Protein AF-G4ZWC6-F1 (afdb_monomer_lite)

Structure (mmCIF, N/CA/C/O backbone):
data_AF-G4ZWC6-F1
#
_entry.id   AF-G4ZWC6-F1
#
loop_
_atom_site.group_PDB
_atom_site.id
_atom_site.type_symbol
_atom_site.label_atom_id
_atom_site.label_alt_id
_atom_site.label_comp_id
_atom_site.label_asym_id
_atom_site.label_entity_id
_atom_site.label_seq_id
_atom_site.pdbx_PDB_ins_code
_atom_site.Cartn_x
_atom_site.Cartn_y
_atom_site.Cartn_z
_atom_site.occupancy
_atom_site.B_iso_or_equiv
_atom_site.auth_seq_id
_atom_site.auth_comp_id
_atom_site.auth_asym_id
_atom_site.auth_atom_id
_atom_site.pdbx_PDB_model_num
ATOM 1 N N . LEU A 1 1 ? -6.795 4.970 -12.046 1.00 51.91 1 LEU A N 1
ATOM 2 C CA . LEU A 1 1 ? -5.433 4.380 -11.989 1.00 51.91 1 LEU A CA 1
ATOM 3 C C . LEU A 1 1 ? -5.396 2.883 -12.303 1.00 51.91 1 LEU A C 1
ATOM 5 O O . LEU A 1 1 ? -4.451 2.471 -12.950 1.00 51.91 1 LEU A O 1
ATOM 9 N N . LEU A 1 2 ? -6.388 2.069 -11.909 1.00 61.22 2 LEU A N 1
ATOM 10 C CA . L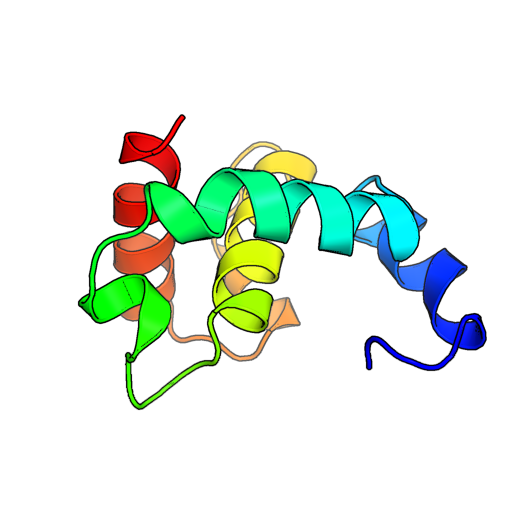EU A 1 2 ? -6.328 0.600 -12.052 1.00 61.22 2 LEU A CA 1
ATOM 11 C C . LEU A 1 2 ? -6.898 0.012 -13.363 1.00 61.22 2 LEU A C 1
ATOM 13 O O . LEU A 1 2 ? -6.899 -1.205 -13.531 1.00 61.22 2 LEU A O 1
ATOM 17 N N . THR A 1 3 ? -7.425 0.827 -14.276 1.00 62.03 3 THR A N 1
ATOM 18 C CA . THR A 1 3 ? -8.101 0.357 -15.507 1.00 62.03 3 THR A CA 1
ATOM 19 C C . THR A 1 3 ? -7.286 0.562 -16.780 1.00 6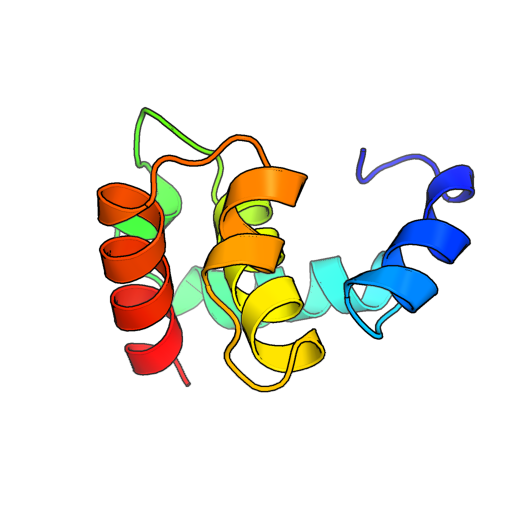2.03 3 THR A C 1
ATOM 21 O O . THR A 1 3 ? -7.555 -0.094 -17.778 1.00 62.03 3 THR A O 1
ATOM 24 N N . SER A 1 4 ? -6.282 1.439 -16.747 1.00 73.38 4 SER A N 1
ATOM 25 C CA . SER A 1 4 ? -5.387 1.679 -17.878 1.00 73.38 4 SER A CA 1
ATOM 26 C C . SER A 1 4 ? -4.076 0.937 -17.659 1.00 73.38 4 SER A C 1
ATOM 28 O O . SER A 1 4 ? -3.382 1.191 -16.671 1.00 73.38 4 SER A O 1
ATOM 30 N N . THR A 1 5 ? -3.732 0.050 -18.592 1.00 74.62 5 THR A N 1
ATOM 31 C CA . THR A 1 5 ? -2.468 -0.704 -18.594 1.00 74.62 5 THR A CA 1
ATOM 32 C C . THR A 1 5 ? -1.253 0.180 -18.859 1.00 74.62 5 THR A C 1
ATOM 34 O O . THR A 1 5 ? -0.128 -0.227 -18.595 1.00 74.62 5 THR A O 1
ATOM 37 N N . ARG A 1 6 ? -1.462 1.428 -19.298 1.00 79.31 6 ARG A N 1
ATOM 38 C CA . ARG A 1 6 ? -0.399 2.425 -19.491 1.00 79.31 6 ARG A CA 1
ATOM 39 C C . ARG A 1 6 ? 0.405 2.697 -18.214 1.00 79.31 6 ARG A C 1
ATOM 41 O O . ARG A 1 6 ? 1.533 3.163 -18.297 1.00 79.31 6 ARG A O 1
ATOM 48 N N . TYR A 1 7 ? -0.166 2.406 -17.046 1.00 82.50 7 TYR A N 1
ATOM 49 C CA . TYR A 1 7 ? 0.503 2.595 -15.762 1.00 82.50 7 TYR A CA 1
ATOM 50 C C . TYR A 1 7 ? 1.312 1.378 -15.302 1.00 82.50 7 TYR A C 1
ATOM 52 O O . TYR A 1 7 ? 1.951 1.467 -14.263 1.00 82.50 7 TYR A O 1
ATOM 60 N N . ASP A 1 8 ? 1.322 0.259 -16.033 1.00 89.62 8 ASP A N 1
ATOM 61 C CA . ASP A 1 8 ? 1.979 -0.977 -15.579 1.00 89.62 8 ASP A CA 1
ATOM 62 C C . ASP A 1 8 ? 3.484 -0.791 -15.309 1.00 89.62 8 ASP A C 1
ATOM 64 O O . ASP A 1 8 ? 3.996 -1.307 -14.319 1.00 89.62 8 ASP A O 1
ATOM 68 N N . ALA A 1 9 ? 4.162 0.043 -16.107 1.00 90.75 9 ALA A N 1
ATOM 69 C CA . ALA A 1 9 ? 5.555 0.429 -15.868 1.00 90.75 9 ALA A CA 1
ATOM 70 C C . ALA A 1 9 ? 5.749 1.061 -14.479 1.00 90.75 9 ALA A C 1
ATOM 72 O O . ALA A 1 9 ? 6.618 0.637 -13.723 1.00 90.75 9 ALA A O 1
ATOM 73 N N . TRP A 1 10 ? 4.864 1.985 -14.091 1.00 90.19 10 TRP A N 1
ATOM 74 C CA . TRP A 1 10 ? 4.909 2.612 -12.770 1.00 90.19 10 TRP A CA 1
ATOM 75 C C . TRP A 1 10 ? 4.725 1.585 -11.646 1.00 90.19 10 TRP A C 1
ATOM 77 O O . TRP A 1 10 ? 5.416 1.656 -10.631 1.00 90.19 10 TRP A O 1
ATOM 87 N N . PHE A 1 11 ? 3.824 0.611 -11.821 1.00 92.25 11 PHE A N 1
ATOM 88 C CA . PHE A 1 11 ? 3.613 -0.457 -10.836 1.00 92.25 11 PHE A CA 1
ATOM 89 C C . PHE A 1 11 ? 4.868 -1.326 -10.677 1.00 92.25 11 PHE A C 1
ATOM 91 O O . PHE A 1 11 ? 5.258 -1.618 -9.545 1.00 92.25 11 PHE A O 1
ATOM 98 N N . HIS A 1 12 ? 5.542 -1.684 -11.773 1.00 92.62 12 HIS A N 1
ATOM 99 C CA . HIS A 1 12 ? 6.797 -2.432 -11.695 1.00 92.62 12 HIS A CA 1
ATOM 100 C C . HIS A 1 12 ? 7.905 -1.628 -11.014 1.00 92.62 12 HIS A C 1
ATOM 102 O O . HIS A 1 12 ? 8.550 -2.144 -10.103 1.00 92.62 12 HIS A O 1
ATOM 108 N N . GLU A 1 13 ? 8.088 -0.370 -11.411 1.00 90.81 13 GLU A N 1
ATOM 109 C CA . GLU A 1 13 ? 9.134 0.505 -10.877 1.00 90.81 13 GLU A CA 1
ATOM 110 C C . GLU A 1 13 ? 8.953 0.790 -9.381 1.00 90.81 13 GLU A C 1
ATOM 112 O O . GLU A 1 13 ? 9.925 0.783 -8.631 1.00 90.81 13 GLU A O 1
ATOM 117 N N . ASN A 1 14 ? 7.713 1.014 -8.932 1.00 89.56 14 ASN A N 1
ATOM 118 C CA . ASN A 1 14 ? 7.446 1.517 -7.583 1.00 89.56 14 ASN A CA 1
ATOM 119 C C . ASN A 1 14 ? 6.963 0.428 -6.619 1.00 89.56 14 ASN A C 1
ATOM 121 O O . ASN A 1 14 ? 7.332 0.429 -5.449 1.00 89.56 14 ASN A O 1
ATOM 125 N N . LEU A 1 15 ? 6.133 -0.508 -7.087 1.00 91.94 15 LEU A N 1
ATOM 126 C CA . LEU A 1 15 ? 5.501 -1.534 -6.246 1.00 91.94 15 LEU A CA 1
ATOM 127 C C . LEU A 1 15 ? 6.092 -2.931 -6.456 1.00 91.94 15 LEU A C 1
ATOM 129 O O . LEU A 1 15 ? 5.632 -3.881 -5.822 1.00 91.94 15 LEU A O 1
ATOM 133 N N . ARG A 1 16 ? 7.070 -3.076 -7.365 1.00 92.44 16 ARG A N 1
ATOM 134 C CA . ARG A 1 16 ? 7.715 -4.350 -7.730 1.00 92.44 16 ARG A CA 1
ATOM 135 C C . ARG A 1 16 ? 6.726 -5.434 -8.186 1.00 92.44 16 ARG A C 1
ATOM 137 O O . ARG A 1 16 ? 6.975 -6.627 -8.024 1.00 92.44 16 ARG A O 1
ATOM 144 N N . CYS A 1 17 ? 5.589 -5.038 -8.758 1.00 94.19 17 CYS A N 1
ATOM 145 C CA . CYS A 1 17 ? 4.581 -5.953 -9.296 1.00 94.19 17 CYS A CA 1
ATOM 146 C C . CYS A 1 17 ? 3.841 -5.322 -10.480 1.00 94.19 17 CYS A C 1
ATOM 148 O O . CYS A 1 17 ? 3.892 -4.115 -10.658 1.00 94.19 17 CYS A O 1
ATOM 150 N N . SER A 1 18 ? 3.146 -6.124 -11.288 1.00 94.19 18 SER A N 1
ATOM 151 C CA . SER A 1 18 ? 2.269 -5.597 -12.341 1.00 94.19 18 SER A CA 1
ATOM 152 C C . SER A 1 18 ? 0.953 -5.081 -11.757 1.00 94.19 18 SER A C 1
ATOM 154 O O . SER A 1 18 ? 0.517 -5.501 -10.681 1.00 94.19 18 SER A O 1
ATOM 156 N N . GLN A 1 19 ? 0.233 -4.255 -12.512 1.00 92.88 19 GLN A N 1
ATOM 157 C CA . GLN A 1 19 ? -1.108 -3.787 -12.154 1.00 92.88 19 GLN A CA 1
ATOM 158 C C . GLN A 1 19 ? -2.098 -4.953 -11.981 1.00 92.88 19 GLN A C 1
ATOM 160 O O . GLN A 1 19 ? -2.998 -4.900 -11.139 1.00 92.88 19 GLN A O 1
ATOM 165 N N . ARG A 1 20 ? -1.932 -6.036 -12.755 1.00 93.56 20 ARG A N 1
ATOM 166 C CA . ARG A 1 20 ? -2.722 -7.270 -12.600 1.00 93.56 20 ARG A CA 1
ATOM 167 C C . ARG A 1 20 ? -2.440 -7.938 -11.256 1.00 93.56 20 ARG A C 1
ATOM 169 O O . ARG A 1 20 ? -3.380 -8.304 -10.555 1.00 93.56 20 ARG A O 1
ATOM 176 N N . ASN A 1 21 ? -1.166 -8.102 -10.906 1.00 94.94 21 ASN A N 1
ATOM 177 C CA . ASN A 1 21 ? -0.785 -8.746 -9.652 1.00 94.94 21 ASN A CA 1
ATOM 178 C C . ASN A 1 21 ? -1.172 -7.888 -8.448 1.00 94.94 21 ASN A C 1
ATOM 180 O O . ASN A 1 21 ? -1.661 -8.433 -7.467 1.00 94.94 21 ASN A O 1
ATOM 184 N N . PHE A 1 22 ? -1.081 -6.564 -8.557 1.00 95.19 22 PHE A N 1
ATOM 185 C CA . PHE A 1 22 ? -1.593 -5.649 -7.543 1.00 95.19 22 PHE A CA 1
ATOM 186 C C . PHE A 1 22 ? -3.074 -5.904 -7.218 1.00 95.19 22 PHE A C 1
ATOM 188 O O . PHE A 1 22 ? -3.442 -6.008 -6.050 1.00 95.19 22 PHE A O 1
ATOM 195 N N . LYS A 1 23 ? -3.932 -6.069 -8.236 1.00 94.19 23 LYS A N 1
ATOM 196 C CA . LYS A 1 23 ? -5.354 -6.396 -8.019 1.00 94.19 23 LYS A CA 1
ATOM 197 C C . LYS A 1 23 ? -5.537 -7.741 -7.320 1.00 94.19 23 LYS A C 1
ATOM 199 O O . LYS A 1 23 ? -6.290 -7.814 -6.356 1.00 94.19 23 LYS A O 1
ATOM 204 N N . ARG A 1 24 ? -4.805 -8.771 -7.759 1.00 95.38 24 ARG A N 1
ATOM 205 C CA . ARG A 1 24 ? -4.837 -10.108 -7.140 1.00 95.38 24 ARG A CA 1
ATOM 206 C C . ARG A 1 24 ? -4.402 -10.077 -5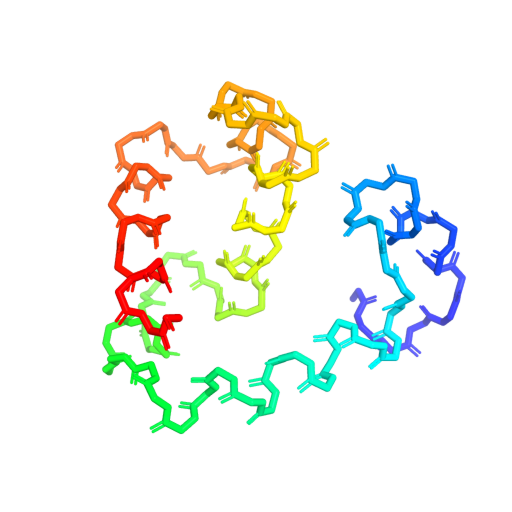.677 1.00 95.38 24 ARG A C 1
ATOM 208 O O . ARG A 1 24 ? -5.025 -10.719 -4.843 1.00 95.38 24 ARG A O 1
ATOM 215 N N . ILE A 1 25 ? -3.373 -9.296 -5.348 1.00 94.50 25 ILE A N 1
ATOM 216 C CA . ILE A 1 25 ? -2.969 -9.065 -3.955 1.00 94.50 25 ILE A CA 1
ATOM 217 C C . ILE A 1 25 ? -4.146 -8.463 -3.177 1.00 94.50 25 ILE A C 1
ATOM 219 O O . ILE A 1 25 ? -4.471 -8.937 -2.094 1.00 94.50 25 ILE A O 1
ATOM 223 N N . GLY A 1 26 ? -4.848 -7.483 -3.745 1.00 94.31 26 GLY A N 1
ATOM 224 C CA . GLY A 1 26 ? -6.017 -6.889 -3.097 1.00 94.31 26 GLY A CA 1
ATOM 225 C C . GLY A 1 26 ? -7.171 -7.856 -2.870 1.00 94.31 26 GLY A C 1
ATOM 226 O O . GLY A 1 26 ? -7.787 -7.817 -1.809 1.00 94.31 26 GLY A O 1
ATOM 227 N N . GLU A 1 27 ? -7.425 -8.764 -3.807 1.00 94.62 27 GLU A N 1
ATOM 228 C CA . GLU A 1 27 ? -8.404 -9.847 -3.645 1.00 94.62 27 GLU A CA 1
ATOM 229 C C . GLU A 1 27 ? -8.021 -10.803 -2.502 1.00 94.62 27 GLU A C 1
ATOM 231 O O . GLU A 1 27 ? -8.899 -11.281 -1.788 1.00 94.62 27 GLU A O 1
ATOM 236 N N . VAL A 1 28 ? -6.722 -11.033 -2.273 1.00 93.12 28 VAL A N 1
ATOM 237 C CA . VAL A 1 28 ? -6.220 -11.846 -1.151 1.00 93.12 28 VAL A CA 1
ATOM 238 C C . VAL A 1 28 ? -6.328 -11.106 0.186 1.00 93.12 28 VAL A C 1
ATOM 240 O O . VAL A 1 28 ? -6.705 -11.711 1.192 1.00 93.12 28 VAL A O 1
ATOM 243 N N . PHE A 1 29 ? -6.023 -9.807 0.227 1.00 92.75 29 PHE A N 1
ATOM 244 C CA . PHE A 1 29 ? -6.071 -9.024 1.467 1.00 92.75 29 PHE A CA 1
ATOM 245 C C . PHE A 1 29 ? -7.497 -8.679 1.899 1.00 92.75 29 PHE A C 1
ATOM 247 O O . PHE A 1 29 ? -7.801 -8.702 3.089 1.00 92.75 29 PHE A O 1
ATOM 254 N N . ARG A 1 30 ? -8.382 -8.348 0.953 1.00 93.38 30 ARG A N 1
ATOM 255 C CA . ARG A 1 30 ? -9.711 -7.783 1.235 1.00 93.38 30 ARG A CA 1
ATOM 256 C C . ARG A 1 30 ? -10.571 -8.635 2.190 1.00 93.38 30 ARG A C 1
ATOM 258 O O . ARG A 1 30 ? -11.175 -8.032 3.069 1.00 93.38 30 ARG A O 1
ATOM 265 N N . PRO A 1 31 ? -10.604 -9.981 2.112 1.00 94.44 31 PRO A N 1
ATOM 266 C CA . PRO A 1 31 ? -11.356 -10.810 3.062 1.00 94.44 31 PRO A CA 1
ATOM 267 C C . PRO A 1 31 ? -10.791 -10.830 4.490 1.00 94.44 31 PRO A C 1
ATOM 269 O O . PRO A 1 31 ? -11.503 -11.198 5.418 1.00 94.44 31 PRO A O 1
ATOM 272 N N . ARG A 1 32 ? -9.512 -10.482 4.665 1.00 93.38 32 ARG A N 1
ATOM 273 C CA . ARG A 1 32 ? -8.801 -10.506 5.955 1.00 93.38 32 ARG A CA 1
ATOM 274 C C . ARG A 1 32 ? -8.633 -9.111 6.562 1.00 93.38 32 ARG A C 1
ATOM 276 O O . ARG A 1 32 ? -8.261 -8.979 7.722 1.00 93.38 32 ARG A O 1
ATOM 283 N N . ALA A 1 33 ? -8.869 -8.073 5.766 1.00 91.69 33 ALA A N 1
ATOM 284 C CA . ALA A 1 33 ? -8.736 -6.691 6.183 1.00 91.69 33 ALA A CA 1
ATOM 285 C C . ALA A 1 33 ? -9.836 -6.301 7.179 1.00 91.69 33 ALA A C 1
ATOM 287 O O . ALA A 1 33 ? -10.996 -6.694 7.044 1.00 91.69 33 ALA A O 1
ATOM 288 N N . THR A 1 34 ? -9.477 -5.470 8.155 1.00 91.75 34 THR A N 1
ATOM 289 C CA . THR A 1 34 ? -10.441 -4.898 9.098 1.00 91.75 34 THR A CA 1
ATOM 290 C C . THR A 1 34 ? -11.430 -3.978 8.379 1.00 91.75 34 THR A C 1
ATOM 292 O O . THR A 1 34 ? -11.136 -3.411 7.320 1.00 91.75 34 THR A O 1
ATOM 295 N N . LEU A 1 35 ? -12.607 -3.775 8.981 1.00 90.12 35 LEU A N 1
ATOM 296 C CA . LEU A 1 35 ? -13.614 -2.850 8.452 1.00 90.12 35 LEU A CA 1
ATOM 297 C C . LEU A 1 35 ? -13.028 -1.445 8.234 1.00 90.12 35 LEU A C 1
ATOM 299 O O . LEU A 1 35 ? -13.326 -0.793 7.240 1.00 90.12 35 LEU A O 1
ATOM 303 N N . GLU A 1 36 ? -12.141 -1.000 9.122 1.00 88.81 36 GLU A N 1
ATOM 304 C CA . GLU A 1 36 ? -11.477 0.300 9.026 1.00 88.81 36 GLU A CA 1
ATOM 305 C C . GLU A 1 36 ? -10.526 0.405 7.822 1.00 88.81 36 GLU A C 1
ATOM 307 O O . GLU A 1 36 ? -10.500 1.419 7.109 1.00 88.81 36 GLU A O 1
ATOM 312 N N . LEU A 1 37 ? -9.769 -0.656 7.529 1.00 90.75 37 LEU A N 1
ATOM 313 C CA . LEU A 1 37 ? -8.942 -0.707 6.325 1.00 90.75 37 LEU A CA 1
ATOM 314 C C . LEU A 1 37 ? -9.810 -0.639 5.061 1.00 90.75 37 LEU A C 1
ATOM 316 O O . LEU A 1 37 ? -9.458 0.087 4.126 1.00 90.75 37 LEU A O 1
ATOM 320 N N . LEU A 1 38 ? -10.960 -1.317 5.059 1.00 92.06 38 LEU A N 1
ATOM 321 C CA . LEU A 1 38 ? -11.878 -1.379 3.919 1.00 92.06 38 LEU A CA 1
ATOM 322 C C . LEU A 1 38 ? -12.710 -0.104 3.715 1.00 92.06 38 LEU A C 1
ATOM 324 O O . LEU A 1 38 ? -12.951 0.277 2.571 1.00 92.06 38 LEU A O 1
ATOM 328 N N . GLN A 1 39 ? -13.150 0.544 4.796 1.00 88.19 39 GLN A N 1
ATOM 329 C CA . GLN A 1 39 ? -14.148 1.626 4.777 1.00 88.19 39 GLN A CA 1
ATOM 330 C C . GLN A 1 39 ? -13.626 2.973 5.306 1.00 88.19 39 GLN A C 1
ATOM 332 O O . GLN A 1 39 ? -14.399 3.917 5.465 1.00 88.19 39 GLN A O 1
ATOM 337 N N . GLY A 1 40 ? -12.326 3.092 5.595 1.00 80.50 40 GLY A N 1
ATOM 338 C CA . GLY A 1 40 ? -11.743 4.340 6.095 1.00 80.50 40 GLY A CA 1
ATOM 339 C C . GLY A 1 40 ? -11.992 5.531 5.159 1.00 80.50 40 GLY A C 1
ATOM 340 O O . GLY A 1 40 ? -11.831 5.420 3.945 1.00 80.50 40 GLY A O 1
ATOM 341 N N . ARG A 1 41 ? -12.365 6.677 5.741 1.00 77.56 41 ARG A N 1
ATOM 342 C CA . ARG A 1 41 ? -12.844 7.863 5.005 1.00 77.56 41 ARG A CA 1
ATOM 343 C C . ARG A 1 41 ? -11.750 8.641 4.272 1.00 77.56 41 ARG A C 1
ATOM 345 O O . ARG A 1 41 ? -12.048 9.302 3.286 1.00 77.56 41 ARG A O 1
ATOM 352 N N . GLU A 1 42 ? -10.505 8.581 4.746 1.00 86.25 42 GLU A N 1
ATOM 353 C CA . GLU A 1 42 ? -9.417 9.399 4.189 1.00 86.25 42 GLU A CA 1
ATOM 354 C C . GLU A 1 42 ? -8.829 8.825 2.896 1.00 86.25 42 GLU A C 1
ATOM 356 O O . GLU A 1 42 ? -8.580 9.559 1.937 1.00 86.25 42 GLU A O 1
ATOM 361 N N . HIS A 1 43 ? -8.589 7.513 2.846 1.00 90.81 43 HIS A N 1
ATOM 362 C CA . HIS A 1 43 ? -7.891 6.863 1.738 1.00 90.81 43 HIS A CA 1
ATOM 363 C C . HIS A 1 43 ? -8.552 5.534 1.369 1.00 90.81 43 HIS A C 1
ATOM 365 O O . HIS A 1 43 ? -8.943 4.760 2.246 1.00 90.81 43 HIS A O 1
ATOM 371 N N . SER A 1 44 ? -8.634 5.251 0.064 1.00 92.38 44 SER A N 1
ATOM 372 C CA . SER A 1 44 ? -9.185 3.987 -0.428 1.00 92.38 44 SER A CA 1
ATOM 373 C C . SER A 1 44 ? -8.322 2.796 -0.012 1.00 92.38 44 SER A C 1
ATOM 375 O O . SER A 1 44 ? -7.118 2.928 0.225 1.00 92.38 44 SER A O 1
ATOM 377 N N . PHE A 1 45 ? -8.931 1.613 0.026 1.00 93.25 45 PHE A N 1
ATOM 378 C CA . PHE A 1 45 ? -8.234 0.367 0.333 1.00 93.25 45 PHE A CA 1
ATOM 379 C C . PHE A 1 45 ? -7.033 0.122 -0.594 1.00 93.25 45 PHE A C 1
ATOM 381 O O . PHE A 1 45 ? -5.942 -0.212 -0.140 1.00 93.25 45 PHE A O 1
ATOM 388 N N . GLU A 1 46 ? -7.193 0.383 -1.890 1.00 92.75 46 GLU A N 1
ATOM 389 C CA . GLU A 1 46 ? -6.134 0.224 -2.886 1.00 92.75 46 GLU A CA 1
ATOM 390 C C . GLU A 1 46 ? -4.991 1.214 -2.638 1.00 92.75 46 GLU A C 1
ATOM 392 O O . GLU A 1 46 ? -3.823 0.861 -2.771 1.00 92.75 46 GLU A O 1
ATOM 397 N N . LYS A 1 47 ? -5.295 2.446 -2.215 1.00 92.50 47 LYS A N 1
ATOM 398 C CA . LYS A 1 47 ? -4.259 3.425 -1.870 1.00 92.50 47 LYS A CA 1
ATOM 399 C C . LYS A 1 47 ? -3.467 2.987 -0.632 1.00 92.50 47 LYS A C 1
ATOM 401 O O . LYS A 1 47 ? -2.245 3.108 -0.623 1.00 92.50 47 LYS A O 1
ATOM 406 N N . LYS A 1 48 ? -4.141 2.416 0.370 1.00 94.06 48 LYS A N 1
ATOM 407 C CA . LYS A 1 48 ? -3.501 1.824 1.557 1.00 94.06 48 LYS A CA 1
ATOM 408 C C . LYS A 1 48 ? -2.621 0.620 1.194 1.00 94.06 48 LYS A C 1
ATOM 410 O O . LYS A 1 48 ? -1.495 0.528 1.665 1.00 94.06 48 LYS A O 1
ATOM 415 N N . MET A 1 49 ? -3.074 -0.255 0.295 1.00 94.38 49 MET A N 1
ATOM 416 C CA . MET A 1 49 ? -2.238 -1.351 -0.213 1.00 94.38 49 MET A CA 1
ATOM 417 C C . MET A 1 49 ? -1.017 -0.842 -0.975 1.00 94.38 49 MET A C 1
ATOM 419 O O . MET A 1 49 ? 0.075 -1.379 -0.821 1.00 94.38 49 MET A O 1
ATOM 423 N N . GLY A 1 50 ? -1.195 0.194 -1.800 1.00 93.75 50 GLY A N 1
ATOM 424 C CA . GLY A 1 50 ? -0.086 0.850 -2.488 1.00 93.75 50 GLY A CA 1
ATOM 425 C C . GLY A 1 50 ? 0.962 1.352 -1.500 1.00 93.75 50 GLY A C 1
ATOM 426 O O . GLY A 1 50 ? 2.151 1.158 -1.729 1.00 93.75 50 GLY A O 1
ATOM 427 N N . LEU A 1 51 ? 0.528 1.919 -0.371 1.00 94.44 51 LEU A N 1
ATOM 428 C CA . LEU A 1 51 ? 1.421 2.364 0.696 1.00 94.44 51 LEU A CA 1
ATOM 429 C C . LEU A 1 51 ? 2.224 1.202 1.297 1.00 94.44 51 LEU A C 1
ATOM 431 O O . LEU A 1 51 ? 3.437 1.328 1.454 1.00 94.44 51 LEU A O 1
ATOM 435 N N . LEU A 1 52 ? 1.571 0.076 1.603 1.00 94.31 52 LEU A N 1
ATOM 436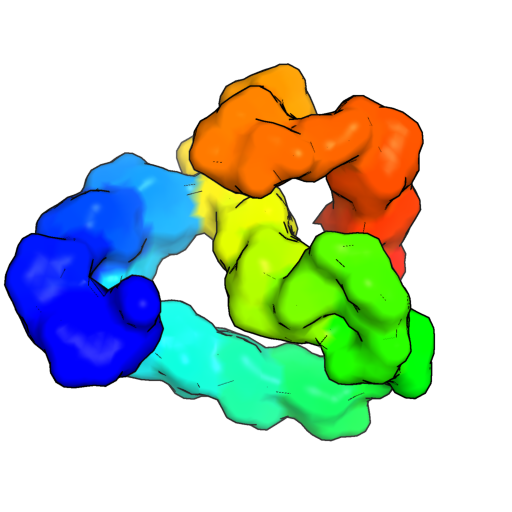 C CA . LEU A 1 52 ? 2.250 -1.121 2.108 1.00 94.31 52 LEU A CA 1
ATOM 437 C C . LEU A 1 52 ? 3.296 -1.635 1.111 1.00 94.31 52 LEU A C 1
ATOM 439 O O . LEU A 1 52 ? 4.433 -1.903 1.490 1.00 94.31 52 LEU A O 1
ATOM 443 N N . LEU A 1 53 ? 2.931 -1.760 -0.165 1.00 94.19 53 LEU A N 1
ATOM 444 C CA . LEU A 1 53 ? 3.839 -2.282 -1.186 1.00 94.19 53 LEU A CA 1
ATOM 445 C C . LEU A 1 53 ? 5.012 -1.337 -1.457 1.00 94.19 53 LEU A C 1
ATOM 447 O O . LEU A 1 53 ? 6.129 -1.818 -1.611 1.00 94.19 53 LEU A O 1
ATOM 451 N N . LEU A 1 54 ? 4.794 -0.017 -1.443 1.00 92.94 54 LEU A N 1
ATOM 452 C CA . LEU A 1 54 ? 5.881 0.968 -1.493 1.00 92.94 54 LEU A CA 1
ATOM 453 C C . LEU A 1 54 ? 6.831 0.810 -0.308 1.00 92.94 54 LEU A C 1
ATOM 455 O O . LEU A 1 54 ? 8.040 0.800 -0.503 1.00 92.94 54 LEU A O 1
ATOM 459 N N . TYR A 1 55 ? 6.293 0.668 0.905 1.00 93.12 55 TYR A N 1
ATOM 460 C CA . TYR A 1 55 ? 7.089 0.472 2.117 1.00 93.12 55 TYR A CA 1
ATOM 461 C C . TYR A 1 55 ? 7.956 -0.793 2.033 1.00 93.12 55 TYR A C 1
ATOM 463 O O . TYR A 1 55 ? 9.141 -0.757 2.361 1.00 93.12 55 TYR A O 1
ATOM 471 N N . LEU A 1 56 ? 7.398 -1.904 1.546 1.00 91.94 56 LEU A N 1
ATOM 472 C CA . LEU A 1 56 ? 8.153 -3.143 1.338 1.00 91.94 56 LEU A CA 1
ATOM 473 C C . LEU A 1 56 ? 9.188 -2.995 0.210 1.00 91.94 56 LEU A C 1
ATOM 475 O O . LEU A 1 56 ? 10.321 -3.457 0.338 1.00 91.94 56 LEU A O 1
ATOM 479 N N . ALA A 1 57 ? 8.825 -2.316 -0.880 1.00 90.69 57 ALA A N 1
ATOM 480 C CA . ALA A 1 57 ? 9.714 -2.053 -2.007 1.00 90.69 57 ALA A CA 1
ATOM 481 C C . ALA A 1 57 ? 10.868 -1.097 -1.656 1.00 90.69 57 ALA A C 1
ATOM 483 O O . ALA A 1 57 ? 11.912 -1.154 -2.307 1.00 90.69 57 ALA A O 1
ATOM 484 N N . SER A 1 58 ? 10.709 -0.257 -0.635 1.00 88.75 58 SER A N 1
ATOM 485 C CA . SER A 1 58 ? 11.716 0.694 -0.155 1.00 88.75 58 SER A CA 1
ATOM 486 C C . SER A 1 58 ? 12.520 0.182 1.048 1.00 88.75 58 SER A C 1
ATOM 488 O O . SER A 1 58 ? 13.118 0.972 1.777 1.00 88.75 58 SER A O 1
ATOM 490 N N . SER A 1 59 ? 12.528 -1.135 1.293 1.00 86.75 59 SER A N 1
ATOM 491 C CA . SER A 1 59 ? 13.224 -1.752 2.435 1.00 86.75 59 SER A CA 1
ATOM 492 C C . SER A 1 59 ? 12.793 -1.176 3.796 1.00 86.75 59 SER A C 1
ATOM 494 O O 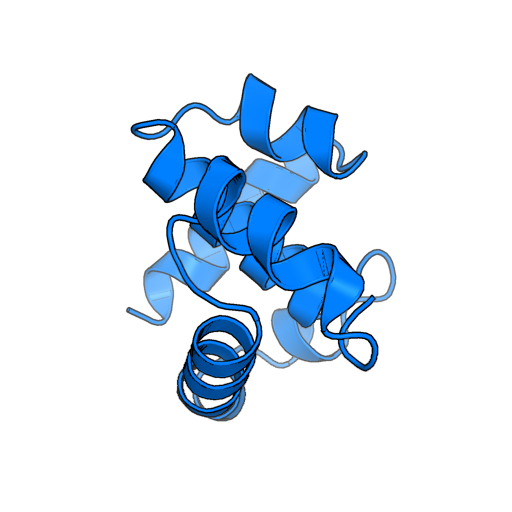. SER A 1 59 ? 13.591 -1.085 4.726 1.00 86.75 59 SER A O 1
ATOM 496 N N . GLY A 1 60 ? 11.525 -0.771 3.917 1.00 82.81 60 GLY A N 1
ATOM 497 C CA . GLY A 1 60 ? 10.943 -0.246 5.151 1.00 82.81 60 GLY A CA 1
ATOM 498 C C . GLY A 1 60 ? 11.017 1.277 5.313 1.00 82.81 60 GLY A C 1
ATOM 499 O O . GLY A 1 60 ? 10.801 1.801 6.410 1.00 82.81 60 GLY A O 1
ATOM 500 N N . SER A 1 61 ? 11.306 2.027 4.250 1.00 84.25 61 SER A N 1
ATOM 501 C CA . SER A 1 61 ? 11.346 3.491 4.293 1.00 84.25 61 SER A CA 1
ATOM 502 C C . SER A 1 61 ? 9.936 4.099 4.236 1.00 84.25 61 SER A C 1
ATOM 504 O O . SER A 1 61 ? 9.306 4.213 3.181 1.00 84.25 61 SER A O 1
ATOM 506 N N . MET A 1 62 ? 9.431 4.543 5.395 1.00 76.88 62 MET A N 1
ATOM 507 C CA . MET A 1 62 ? 8.122 5.211 5.501 1.00 76.88 62 MET A CA 1
ATOM 508 C C . MET A 1 62 ? 8.079 6.597 4.851 1.00 76.88 62 MET A C 1
ATOM 510 O O . MET A 1 62 ? 7.016 7.038 4.413 1.00 76.88 62 MET A O 1
ATOM 514 N N . LYS A 1 63 ? 9.215 7.307 4.824 1.00 71.12 63 LYS A N 1
ATOM 515 C CA . LYS A 1 63 ? 9.294 8.666 4.270 1.00 71.12 63 LYS A CA 1
ATOM 516 C C . LYS A 1 63 ? 8.967 8.646 2.780 1.00 71.12 63 LYS A C 1
ATOM 518 O O . LYS A 1 63 ? 8.165 9.454 2.325 1.00 71.12 6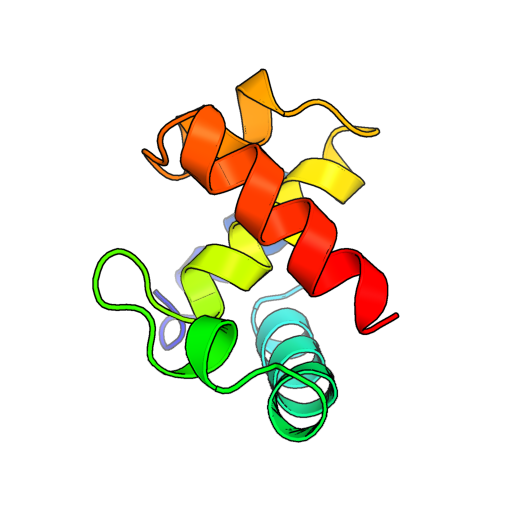3 LYS A O 1
ATOM 523 N N . GLU A 1 64 ? 9.552 7.704 2.051 1.00 72.19 64 GLU A N 1
ATOM 524 C CA . GLU A 1 64 ? 9.339 7.554 0.611 1.00 72.19 64 GLU A CA 1
ATOM 525 C C . GLU A 1 64 ? 7.918 7.068 0.314 1.00 72.19 64 GLU A C 1
ATOM 527 O O . GLU A 1 64 ? 7.226 7.667 -0.506 1.00 72.19 64 GLU A O 1
ATOM 532 N N . ALA A 1 65 ? 7.429 6.069 1.054 1.00 72.19 65 ALA A N 1
ATOM 533 C CA . ALA A 1 65 ? 6.104 5.494 0.827 1.00 72.19 65 ALA A CA 1
ATOM 534 C C . ALA A 1 65 ? 4.952 6.492 1.080 1.00 72.19 65 ALA A C 1
ATOM 536 O O . ALA A 1 65 ? 4.020 6.589 0.278 1.00 72.19 65 ALA A O 1
ATOM 537 N N . GLY A 1 66 ? 5.020 7.266 2.172 1.00 71.81 66 GLY A N 1
ATOM 538 C CA . GLY A 1 66 ? 3.995 8.258 2.514 1.00 71.81 66 GLY A CA 1
ATOM 539 C C . GLY A 1 66 ? 3.979 9.461 1.567 1.00 71.81 66 GLY A C 1
ATOM 540 O O . GLY A 1 66 ? 2.906 9.880 1.129 1.00 71.81 66 GLY A O 1
ATOM 541 N N . LEU A 1 67 ? 5.157 9.982 1.197 1.00 76.06 67 LEU A N 1
ATOM 542 C CA . LEU A 1 67 ? 5.279 11.131 0.290 1.00 76.06 67 LEU A CA 1
ATOM 543 C C . LEU A 1 67 ? 4.757 10.818 -1.113 1.00 76.06 67 LEU A C 1
ATOM 545 O O . LEU A 1 67 ? 3.993 11.612 -1.657 1.00 76.06 67 LEU A O 1
ATOM 549 N N . VAL A 1 68 ? 5.106 9.652 -1.669 1.00 79.50 68 VAL A N 1
ATOM 550 C CA . VAL A 1 68 ? 4.680 9.237 -3.019 1.00 79.50 68 VAL A CA 1
ATOM 551 C C . VAL A 1 68 ? 3.155 9.209 -3.153 1.00 79.50 68 VAL A C 1
ATOM 553 O O . VAL A 1 68 ? 2.617 9.508 -4.216 1.00 79.50 68 VAL A O 1
ATOM 556 N N . LEU A 1 69 ? 2.441 8.892 -2.071 1.00 84.38 69 LEU A N 1
ATOM 557 C CA . LEU A 1 69 ? 0.981 8.803 -2.074 1.00 84.38 69 LEU A CA 1
ATOM 558 C C . LEU A 1 69 ? 0.282 10.017 -1.451 1.00 84.38 69 LEU A C 1
ATOM 560 O O . LEU A 1 69 ? -0.952 10.048 -1.427 1.00 84.38 69 LEU A O 1
ATOM 564 N N . GLY A 1 70 ? 1.022 11.012 -0.959 1.00 86.75 70 GLY A N 1
ATOM 565 C CA . GLY A 1 70 ? 0.453 12.159 -0.249 1.00 86.75 70 GLY A CA 1
ATOM 566 C C . GLY A 1 70 ? -0.318 11.748 1.010 1.00 86.75 70 GLY A C 1
ATOM 567 O O . GLY A 1 70 ? -1.415 12.247 1.249 1.00 86.75 70 GLY A O 1
ATOM 568 N N . ILE A 1 71 ? 0.216 10.786 1.767 1.00 89.75 71 ILE A N 1
ATOM 569 C CA . ILE A 1 71 ? -0.353 10.288 3.026 1.00 89.75 71 ILE A CA 1
ATOM 570 C C . ILE A 1 71 ? 0.462 10.859 4.188 1.00 89.75 71 ILE A C 1
ATOM 572 O O . ILE A 1 71 ? 1.696 10.856 4.154 1.00 89.75 71 ILE A O 1
ATOM 576 N N . SER A 1 72 ? -0.216 11.339 5.233 1.00 89.75 72 SER A N 1
ATOM 577 C CA . SER A 1 72 ? 0.463 11.850 6.427 1.00 89.75 72 SER A CA 1
ATOM 578 C C . SER A 1 72 ? 1.267 10.740 7.117 1.00 89.75 72 SER A C 1
ATOM 580 O O . SER A 1 72 ? 0.862 9.578 7.146 1.00 89.75 72 SER A O 1
ATOM 582 N N . LYS A 1 73 ? 2.418 11.084 7.711 1.00 88.31 73 LYS A N 1
ATOM 583 C CA . LYS A 1 73 ? 3.269 10.095 8.394 1.00 88.31 73 LYS A CA 1
ATOM 584 C C . LYS A 1 73 ? 2.521 9.314 9.495 1.00 88.31 73 LYS A C 1
ATOM 586 O O . LYS A 1 73 ? 2.663 8.094 9.504 1.00 88.31 73 LYS A O 1
ATOM 591 N N . PRO A 1 74 ? 1.720 9.939 10.387 1.00 89.81 74 PRO A N 1
ATOM 592 C CA . PRO A 1 74 ? 0.976 9.196 11.408 1.00 89.81 74 PRO A CA 1
ATOM 593 C C . PRO A 1 74 ? -0.006 8.184 10.808 1.00 89.81 74 PRO A C 1
ATOM 595 O O . PRO A 1 74 ? -0.033 7.030 11.232 1.00 89.81 74 PRO A O 1
ATOM 598 N N . TYR A 1 75 ? -0.747 8.583 9.771 1.00 90.38 75 TYR A N 1
ATOM 599 C CA . TYR A 1 75 ? -1.679 7.688 9.088 1.00 90.38 75 TYR A CA 1
ATOM 600 C C . TYR A 1 75 ? -0.954 6.540 8.383 1.00 90.38 75 TYR A C 1
ATOM 602 O O . TYR A 1 75 ? -1.421 5.398 8.393 1.00 90.38 75 TYR A O 1
ATOM 610 N N . ALA A 1 76 ? 0.205 6.832 7.785 1.00 91.50 76 ALA A N 1
ATOM 611 C CA . ALA A 1 76 ? 1.006 5.832 7.102 1.00 91.50 76 ALA A CA 1
ATOM 612 C C . ALA A 1 76 ? 1.510 4.748 8.065 1.00 91.50 76 ALA A C 1
ATOM 614 O O . ALA A 1 76 ? 1.353 3.565 7.773 1.00 91.50 76 ALA A O 1
ATOM 615 N N . VAL A 1 77 ? 2.042 5.145 9.230 1.00 91.62 77 VAL A N 1
ATOM 616 C CA . VAL A 1 77 ? 2.475 4.221 10.295 1.00 91.62 77 VAL A CA 1
ATOM 617 C C . VAL A 1 77 ? 1.320 3.313 10.716 1.00 91.62 77 VAL A C 1
ATOM 619 O O . VAL A 1 77 ? 1.472 2.093 10.731 1.00 91.62 77 VAL A O 1
ATOM 622 N N . TYR A 1 78 ? 0.165 3.907 11.033 1.00 92.19 78 TYR A N 1
ATOM 623 C CA . TYR A 1 78 ? -1.023 3.168 11.455 1.00 92.19 78 TYR A CA 1
ATOM 624 C C . TYR A 1 78 ? -1.448 2.137 10.403 1.00 92.19 78 TYR A C 1
ATOM 626 O O . TYR A 1 78 ? -1.542 0.946 10.683 1.00 92.19 78 TYR A O 1
ATOM 634 N N . THR A 1 79 ? -1.615 2.593 9.161 1.00 92.56 79 THR A N 1
ATOM 635 C CA . THR A 1 79 ? -2.088 1.762 8.049 1.00 92.56 79 THR A CA 1
ATOM 636 C C . THR A 1 79 ? -1.140 0.608 7.743 1.00 92.56 79 THR A C 1
ATOM 638 O O . THR A 1 79 ? -1.602 -0.513 7.541 1.00 92.56 79 THR A O 1
ATOM 641 N N . ILE A 1 80 ? 0.173 0.862 7.697 1.00 93.00 80 ILE A N 1
ATOM 642 C CA . ILE A 1 80 ? 1.173 -0.181 7.430 1.00 93.00 80 ILE A CA 1
ATOM 643 C C . ILE A 1 80 ? 1.119 -1.244 8.527 1.00 93.00 80 ILE A C 1
ATOM 645 O O . ILE A 1 80 ? 1.072 -2.428 8.209 1.00 93.00 80 ILE A O 1
ATOM 649 N N . ASN A 1 81 ? 1.060 -0.837 9.798 1.00 93.50 81 ASN A N 1
ATOM 650 C CA . ASN A 1 81 ? 0.984 -1.778 10.914 1.00 93.50 81 ASN A CA 1
ATOM 651 C C . ASN A 1 81 ? -0.286 -2.636 10.860 1.00 93.50 81 ASN A C 1
ATOM 653 O O . ASN A 1 81 ? -0.202 -3.851 11.022 1.00 93.50 81 ASN A O 1
ATOM 657 N N . GLU A 1 82 ? -1.446 -2.034 10.591 1.00 92.69 82 GLU A N 1
ATOM 658 C CA . GLU A 1 82 ? -2.699 -2.785 10.460 1.00 92.69 82 GLU A CA 1
ATOM 659 C C . GLU A 1 82 ? -2.674 -3.743 9.263 1.00 92.69 82 GLU A C 1
ATOM 661 O O . GLU A 1 82 ? -3.151 -4.870 9.364 1.00 92.69 82 GLU A O 1
ATOM 666 N N . MET A 1 83 ? -2.078 -3.343 8.137 1.00 92.12 83 MET A N 1
ATOM 667 C CA . MET A 1 83 ? -1.948 -4.227 6.979 1.00 92.12 83 MET A CA 1
ATOM 668 C C . MET A 1 83 ? -0.924 -5.348 7.178 1.00 92.12 83 MET A C 1
ATOM 670 O O . MET A 1 83 ? -1.144 -6.446 6.677 1.00 92.12 83 MET A O 1
ATOM 674 N N . LEU A 1 84 ? 0.169 -5.117 7.908 1.00 92.56 84 LEU A N 1
ATOM 675 C CA . LEU A 1 84 ? 1.154 -6.161 8.206 1.00 92.56 84 LEU A CA 1
ATOM 676 C C . LEU A 1 84 ? 0.580 -7.262 9.103 1.00 92.56 84 LEU A C 1
ATOM 678 O O . LEU A 1 84 ? 0.986 -8.403 8.960 1.00 92.56 84 LEU A O 1
ATOM 682 N N . ARG A 1 85 ? -0.398 -6.955 9.966 1.00 91.38 85 ARG A N 1
ATOM 683 C CA . ARG A 1 85 ? -1.105 -7.966 10.780 1.00 91.38 85 ARG A CA 1
ATOM 684 C C . ARG A 1 85 ? -1.977 -8.924 9.963 1.00 91.38 85 ARG A C 1
ATOM 686 O O . ARG A 1 85 ? -2.447 -9.920 10.502 1.00 91.38 85 ARG A O 1
ATOM 693 N N . VAL A 1 86 ? -2.250 -8.592 8.702 1.00 86.12 86 VAL A N 1
ATOM 694 C CA . VAL A 1 86 ? -3.037 -9.426 7.784 1.00 86.12 86 VAL A CA 1
ATOM 695 C C . VAL A 1 86 ? -2.175 -10.504 7.103 1.00 86.12 86 VAL A C 1
ATOM 697 O O . VAL A 1 86 ? -2.731 -11.474 6.582 1.00 86.12 86 VAL A O 1
ATOM 700 N N . ILE A 1 87 ? -0.848 -10.328 7.092 1.00 81.62 87 ILE A N 1
ATOM 701 C CA . ILE A 1 87 ? 0.147 -11.249 6.515 1.00 81.62 87 ILE A CA 1
ATOM 702 C C . ILE A 1 87 ? 0.646 -12.197 7.604 1.00 81.62 87 ILE A C 1
ATOM 704 O O . ILE A 1 87 ? 0.729 -13.408 7.305 1.00 81.62 87 ILE A O 1
#

Sequence (87 aa):
LLTSTRYDAWFHENLRCSQRNFKRIGEVFRPRATLELLQGREHSFEKKMGLLLLYLASSGSMKEAGLVLGISKPYAVYTINEMLRVI

Foldseek 3Di:
DLPDQVCQVVCCVQLVHGSVVLVVVCVLQVVQADPCCCPPDPDHVSLLSQLLSNCVVVVNDNVRSCVVSVHDSVVSVVSNVRSVVSD

Organism: Phytophthora sojae (strain P6497) (NCBI:txid1094619)

pLDDT: mean 88.0, std 8.45, range [51.91, 95.38]

Radius of gyration: 12.13 Å; chains: 1; bounding box: 27×24×31 Å

Secondary structure (DSSP, 8-state):
--S-GGGHHHHHHHHSS-HHHHHHHHHHHTTTS-HHHHH-SSS-HHHHHHHHHHHHHTTT-HHHHHHHHT--HHHHHHHHHHHHTT-